Protein AF-A0A6I5VPD4-F1 (afdb_monomer_lite)

Structure (mmCIF, N/CA/C/O backbone):
data_AF-A0A6I5VPD4-F1
#
_entry.id   AF-A0A6I5VPD4-F1
#
loop_
_atom_site.group_PDB
_atom_site.id
_atom_site.type_symbol
_atom_site.label_atom_id
_atom_site.label_alt_id
_atom_site.label_comp_id
_atom_site.label_asym_id
_atom_site.label_entity_id
_atom_site.label_seq_id
_atom_site.pdbx_PDB_ins_code
_atom_site.Cartn_x
_atom_site.Cartn_y
_atom_site.Cartn_z
_atom_site.occupancy
_atom_site.B_iso_or_equiv
_atom_site.auth_seq_id
_atom_site.auth_comp_id
_atom_site.auth_asym_id
_atom_site.auth_atom_id
_atom_site.pdbx_PDB_model_num
ATOM 1 N N . MET A 1 1 ? -6.665 -9.089 -28.946 1.00 43.09 1 MET A N 1
ATOM 2 C CA . MET A 1 1 ? -5.645 -10.107 -28.623 1.00 43.09 1 MET A CA 1
ATOM 3 C C . MET A 1 1 ? -5.641 -10.202 -27.107 1.00 43.09 1 MET A C 1
ATOM 5 O O . MET A 1 1 ? -5.021 -9.383 -26.450 1.00 43.09 1 MET A O 1
ATOM 9 N N . THR A 1 2 ? -6.528 -11.035 -26.568 1.00 45.09 2 THR A N 1
ATOM 10 C CA . THR A 1 2 ? -6.830 -11.090 -25.132 1.00 45.09 2 THR A CA 1
ATOM 11 C C . THR A 1 2 ? -5.802 -11.997 -24.481 1.00 45.09 2 THR A C 1
ATOM 13 O O . THR A 1 2 ? -5.814 -13.203 -24.731 1.00 45.09 2 THR A O 1
ATOM 16 N N . ASP A 1 3 ? -4.882 -11.408 -23.725 1.00 45.84 3 ASP A N 1
ATOM 17 C CA . ASP A 1 3 ? -3.934 -12.175 -22.932 1.00 45.84 3 ASP A CA 1
ATOM 18 C C . ASP A 1 3 ? -4.684 -12.882 -21.796 1.00 45.84 3 ASP A C 1
ATOM 20 O O . ASP A 1 3 ? -5.452 -12.276 -21.046 1.00 45.84 3 ASP A O 1
ATOM 24 N N . ARG A 1 4 ? -4.535 -14.207 -21.761 1.00 46.97 4 ARG A N 1
ATOM 25 C CA . ARG A 1 4 ? -5.113 -15.087 -20.749 1.00 46.97 4 ARG A CA 1
ATOM 26 C C . ARG A 1 4 ? -4.192 -15.051 -19.533 1.00 46.97 4 ARG A C 1
ATOM 28 O O . ARG A 1 4 ? -3.279 -15.867 -19.444 1.00 46.97 4 ARG A O 1
ATOM 35 N N . HIS A 1 5 ? -4.455 -14.144 -18.602 1.00 43.62 5 HIS A N 1
ATOM 36 C CA . HIS A 1 5 ? -3.743 -14.109 -17.331 1.00 43.62 5 HIS A CA 1
ATOM 37 C C . HIS A 1 5 ? -4.097 -15.353 -16.490 1.00 43.62 5 HIS A C 1
ATOM 39 O O . HIS A 1 5 ? -5.249 -15.557 -16.095 1.00 43.62 5 HIS A O 1
ATOM 45 N N . ALA A 1 6 ? -3.111 -16.229 -16.286 1.00 44.78 6 ALA A N 1
ATOM 46 C CA . ALA A 1 6 ? -3.192 -17.374 -15.385 1.00 44.78 6 ALA A CA 1
ATOM 47 C C . ALA A 1 6 ? -3.094 -16.896 -13.916 1.00 44.78 6 ALA A C 1
ATOM 49 O O . ALA A 1 6 ? -2.342 -15.966 -13.644 1.00 44.78 6 ALA A O 1
ATOM 50 N N . PRO A 1 7 ? -3.821 -17.500 -12.957 1.00 54.19 7 PRO A N 1
ATOM 51 C CA . PRO A 1 7 ? -4.008 -16.920 -11.630 1.00 54.19 7 PRO A CA 1
ATOM 52 C C . PRO A 1 7 ? -2.985 -17.465 -10.621 1.00 54.19 7 PRO A C 1
ATOM 54 O O . PRO A 1 7 ? -3.059 -18.644 -10.289 1.00 54.19 7 PRO A O 1
ATOM 57 N N . ALA A 1 8 ? -2.069 -16.628 -10.116 1.00 47.06 8 ALA A N 1
ATOM 58 C CA . ALA A 1 8 ? -1.442 -16.774 -8.781 1.00 47.06 8 ALA A CA 1
ATOM 59 C C . ALA A 1 8 ? -0.427 -15.664 -8.448 1.00 47.06 8 ALA A C 1
ATOM 61 O O . ALA A 1 8 ? -0.193 -15.403 -7.269 1.00 47.06 8 ALA A O 1
ATOM 62 N N . ASP A 1 9 ? 0.135 -14.983 -9.445 1.00 50.03 9 ASP A N 1
ATOM 63 C CA . ASP A 1 9 ? 1.124 -13.926 -9.241 1.00 50.03 9 ASP A CA 1
ATOM 64 C C . ASP A 1 9 ? 0.536 -12.596 -9.727 1.00 50.03 9 ASP A C 1
ATOM 66 O O . ASP A 1 9 ? 0.149 -12.514 -10.892 1.00 50.03 9 ASP A O 1
ATOM 70 N N . PRO A 1 10 ? 0.417 -11.553 -8.881 1.00 56.91 10 PRO A N 1
ATOM 71 C CA . PRO A 1 10 ? -0.072 -10.262 -9.356 1.00 56.91 10 PRO A CA 1
ATOM 72 C C . PRO A 1 10 ? 0.828 -9.773 -10.495 1.00 56.91 10 PRO A C 1
ATOM 74 O O . PRO A 1 10 ? 2.048 -9.680 -10.323 1.00 56.91 10 PRO A O 1
ATOM 77 N N . ASP A 1 11 ? 0.236 -9.447 -11.649 1.00 66.19 11 ASP A N 1
ATOM 78 C CA . ASP A 1 11 ? 0.970 -8.853 -12.763 1.00 66.19 11 ASP A CA 1
ATOM 79 C C . ASP A 1 11 ? 1.805 -7.676 -12.260 1.00 66.19 11 ASP A C 1
ATOM 81 O O . ASP A 1 11 ? 1.308 -6.759 -11.602 1.00 66.19 11 ASP A O 1
ATOM 85 N N . ARG A 1 12 ? 3.090 -7.660 -12.615 1.00 67.75 12 ARG A N 1
ATOM 86 C CA . ARG A 1 12 ? 4.017 -6.574 -12.267 1.00 67.75 12 ARG A CA 1
ATOM 87 C C . ARG A 1 12 ? 3.454 -5.186 -12.598 1.00 67.75 12 ARG A C 1
ATOM 89 O O . ARG A 1 12 ? 3.678 -4.244 -11.842 1.00 67.75 12 ARG A O 1
ATOM 96 N N . HIS A 1 13 ? 2.736 -5.081 -13.714 1.00 68.44 13 HIS A N 1
ATOM 97 C CA . HIS A 1 13 ? 2.088 -3.852 -14.169 1.00 68.44 13 HIS A CA 1
ATOM 98 C C . HIS A 1 13 ? 0.890 -3.453 -13.307 1.00 68.44 13 HIS A C 1
ATOM 100 O O . HIS A 1 13 ? 0.646 -2.266 -13.115 1.00 68.44 13 HIS A O 1
ATOM 106 N N . GLU A 1 14 ? 0.161 -4.426 -12.763 1.00 79.00 14 GLU A N 1
ATOM 107 C CA . GLU A 1 14 ? -0.958 -4.155 -11.871 1.00 79.00 14 GLU A CA 1
ATOM 108 C C . GLU A 1 14 ? -0.458 -3.590 -10.543 1.00 79.00 14 GLU A C 1
ATOM 110 O O . GLU A 1 14 ? -0.949 -2.560 -10.090 1.00 79.00 14 GLU A O 1
ATOM 115 N N . LEU A 1 15 ? 0.559 -4.215 -9.940 1.00 77.62 15 LEU A N 1
ATOM 116 C CA . LEU A 1 15 ? 1.104 -3.738 -8.670 1.00 77.62 15 LEU A CA 1
ATOM 117 C C . LEU A 1 15 ? 1.678 -2.318 -8.797 1.00 77.62 15 LEU A C 1
ATOM 119 O O . LEU A 1 15 ? 1.451 -1.484 -7.924 1.00 77.62 15 LEU A O 1
ATOM 123 N N . ASP A 1 16 ? 2.383 -2.036 -9.892 1.00 76.75 16 ASP A N 1
ATOM 124 C CA . ASP A 1 16 ? 2.898 -0.700 -10.202 1.00 76.75 16 ASP A CA 1
ATOM 125 C C . ASP A 1 16 ? 1.775 0.342 -10.356 1.00 76.75 16 ASP A C 1
ATOM 127 O O . ASP A 1 16 ? 1.845 1.422 -9.762 1.00 76.75 16 ASP A O 1
ATOM 131 N N . ALA A 1 17 ? 0.698 -0.007 -11.067 1.00 81.75 17 ALA A N 1
ATOM 132 C CA . ALA A 1 17 ? -0.466 0.861 -11.224 1.00 81.75 17 ALA A CA 1
ATOM 133 C C . ALA A 1 17 ? -1.145 1.155 -9.876 1.00 81.75 17 ALA A C 1
ATOM 135 O O . ALA A 1 17 ? -1.404 2.316 -9.564 1.00 81.75 17 ALA A O 1
ATOM 136 N N . LEU A 1 18 ? -1.358 0.129 -9.042 1.00 85.00 18 LEU A N 1
ATOM 137 C CA . LEU A 1 18 ? -1.952 0.277 -7.709 1.00 85.00 18 LEU A CA 1
ATOM 138 C C . LEU A 1 18 ? -1.119 1.190 -6.805 1.00 85.00 18 LEU A C 1
ATOM 140 O O . LEU A 1 18 ? -1.663 2.046 -6.110 1.00 85.00 18 LEU A O 1
ATOM 144 N N . LEU A 1 19 ? 0.206 1.028 -6.822 1.00 81.62 19 LEU A N 1
ATOM 145 C CA . LEU A 1 19 ? 1.111 1.871 -6.042 1.00 81.62 19 LEU A CA 1
ATOM 146 C C . LEU A 1 19 ? 1.123 3.308 -6.557 1.00 81.62 19 LEU A C 1
ATOM 148 O O . LEU A 1 19 ? 1.171 4.232 -5.751 1.00 81.62 19 LEU A O 1
ATOM 152 N N . THR A 1 20 ? 1.058 3.500 -7.874 1.00 82.81 20 THR A N 1
ATOM 153 C CA . THR A 1 20 ? 1.023 4.825 -8.504 1.00 82.81 20 THR A CA 1
ATOM 154 C C . THR A 1 20 ? -0.277 5.571 -8.210 1.00 82.81 20 THR A C 1
ATOM 156 O O . THR A 1 20 ? -0.241 6.792 -8.066 1.00 82.81 20 THR A O 1
ATOM 159 N N . SER A 1 21 ? -1.401 4.866 -8.043 1.00 85.38 21 SER A N 1
ATOM 160 C CA . SER A 1 21 ? -2.665 5.467 -7.595 1.00 85.38 21 SER A CA 1
ATOM 161 C C . SER A 1 21 ? -2.599 6.012 -6.167 1.00 85.38 21 SER A C 1
ATOM 163 O O . SER A 1 21 ? -3.340 6.934 -5.837 1.00 85.38 21 SER A O 1
ATOM 165 N N . ILE A 1 22 ? -1.724 5.465 -5.318 1.00 84.00 22 ILE A N 1
ATOM 166 C CA . ILE A 1 22 ? -1.548 5.935 -3.943 1.00 84.00 22 ILE A CA 1
ATOM 167 C C . ILE A 1 22 ? -0.534 7.091 -3.946 1.00 84.00 22 ILE A C 1
ATOM 169 O O . ILE A 1 22 ? 0.603 6.901 -4.396 1.00 84.00 22 ILE A O 1
ATOM 173 N N . PRO A 1 23 ? -0.890 8.278 -3.425 1.00 83.06 23 PRO A N 1
ATOM 174 C CA . PRO A 1 23 ? 0.035 9.404 -3.347 1.00 83.06 23 PRO A CA 1
ATOM 175 C C . PRO A 1 23 ? 1.263 9.065 -2.493 1.00 83.06 23 PRO A C 1
ATOM 177 O O . PRO A 1 23 ? 1.194 8.297 -1.532 1.00 83.06 23 PRO A O 1
ATOM 180 N N . GLU A 1 24 ? 2.410 9.642 -2.849 1.00 84.00 24 GLU A N 1
ATOM 181 C CA . GLU A 1 24 ? 3.613 9.537 -2.025 1.00 84.00 24 GLU A CA 1
ATOM 182 C C . GLU A 1 24 ? 3.440 10.303 -0.705 1.00 84.00 24 GLU A C 1
ATOM 184 O O . GLU A 1 24 ? 2.848 11.383 -0.661 1.00 84.00 24 GLU A O 1
ATOM 189 N N . GLY A 1 25 ? 3.989 9.748 0.374 1.00 85.69 25 GLY A N 1
ATOM 190 C CA . GLY A 1 25 ? 3.878 10.287 1.720 1.00 85.69 25 GLY A CA 1
ATOM 191 C C . GLY A 1 25 ? 2.752 9.641 2.521 1.00 85.69 25 GLY A C 1
ATOM 192 O O . GLY A 1 25 ? 2.311 8.527 2.242 1.00 85.69 25 GLY A O 1
ATOM 193 N N . TRP A 1 26 ? 2.336 10.326 3.585 1.00 85.12 26 TRP A N 1
ATOM 194 C CA . TRP A 1 26 ? 1.233 9.887 4.437 1.00 85.12 26 TRP A CA 1
ATOM 195 C C . TRP A 1 26 ? -0.096 10.349 3.844 1.00 85.12 26 TRP A C 1
ATOM 197 O O . TRP A 1 26 ? -0.235 11.494 3.420 1.00 85.12 26 TRP A O 1
ATOM 207 N N . SER A 1 27 ? -1.080 9.464 3.823 1.00 83.81 27 SER A N 1
ATOM 208 C CA . SER A 1 27 ? -2.433 9.732 3.361 1.00 83.81 27 SER A CA 1
ATOM 209 C C . SER A 1 27 ? -3.427 8.881 4.130 1.00 83.81 27 SER A C 1
ATOM 211 O O . SER A 1 27 ? -3.135 7.765 4.551 1.00 83.81 27 SER A O 1
ATOM 213 N N . ARG A 1 28 ? -4.631 9.409 4.312 1.00 84.81 28 ARG A N 1
ATOM 214 C CA . ARG A 1 28 ? -5.722 8.706 4.981 1.00 84.81 28 ARG A CA 1
ATOM 215 C C . ARG A 1 28 ? -6.751 8.267 3.952 1.00 84.81 28 ARG A C 1
ATOM 217 O O . ARG A 1 28 ? -7.063 9.026 3.042 1.00 84.81 28 ARG A O 1
ATOM 224 N N . THR A 1 29 ? -7.279 7.065 4.121 1.00 85.06 29 THR A N 1
ATOM 225 C CA . THR A 1 29 ? -8.392 6.544 3.328 1.00 85.06 29 THR A CA 1
ATOM 226 C C . THR A 1 29 ? -9.370 5.786 4.222 1.00 85.06 29 THR A C 1
ATOM 228 O O . THR A 1 29 ? -9.031 5.411 5.346 1.00 85.06 29 THR A O 1
ATOM 231 N N . GLU A 1 30 ? -10.589 5.578 3.743 1.00 85.44 30 GLU A N 1
ATOM 232 C CA . GLU A 1 30 ? -11.562 4.693 4.367 1.00 85.44 30 GLU A CA 1
ATOM 233 C C . GLU A 1 30 ? -11.750 3.464 3.477 1.00 85.44 30 GLU A C 1
ATOM 235 O O . GLU A 1 30 ? -12.112 3.578 2.308 1.00 85.44 30 GLU A O 1
ATOM 240 N N . ILE A 1 31 ? -11.468 2.285 4.028 1.00 84.44 31 ILE A N 1
ATOM 241 C CA . ILE A 1 31 ? -11.606 1.000 3.340 1.00 84.44 31 ILE A CA 1
ATOM 242 C C . ILE A 1 31 ? -12.546 0.153 4.184 1.00 84.44 31 ILE A C 1
ATOM 244 O O . ILE A 1 31 ? -12.274 -0.069 5.366 1.00 84.44 31 ILE A O 1
ATOM 248 N N . ASP A 1 32 ? -13.636 -0.322 3.580 1.00 81.31 32 ASP A N 1
ATOM 249 C CA . ASP A 1 32 ? -14.647 -1.149 4.258 1.00 81.31 32 ASP A CA 1
ATOM 250 C C . ASP A 1 32 ? -15.285 -0.445 5.479 1.00 81.31 32 ASP A C 1
ATOM 252 O O . ASP A 1 32 ? -15.551 -1.058 6.510 1.00 81.31 32 ASP A O 1
ATOM 256 N N . GLY A 1 33 ? -15.460 0.883 5.411 1.00 83.56 33 GLY A N 1
ATOM 257 C CA . GLY A 1 33 ? -15.972 1.689 6.530 1.00 83.56 33 GLY A CA 1
ATOM 258 C C . GLY A 1 33 ? -14.984 1.851 7.692 1.00 83.56 33 GLY A C 1
ATOM 259 O O . GLY A 1 33 ? -15.369 2.263 8.786 1.00 83.56 33 GLY A O 1
ATOM 260 N N . ARG A 1 34 ? -13.707 1.499 7.491 1.00 85.56 34 ARG A N 1
ATOM 261 C CA . ARG A 1 34 ? -12.645 1.622 8.497 1.00 85.56 34 ARG A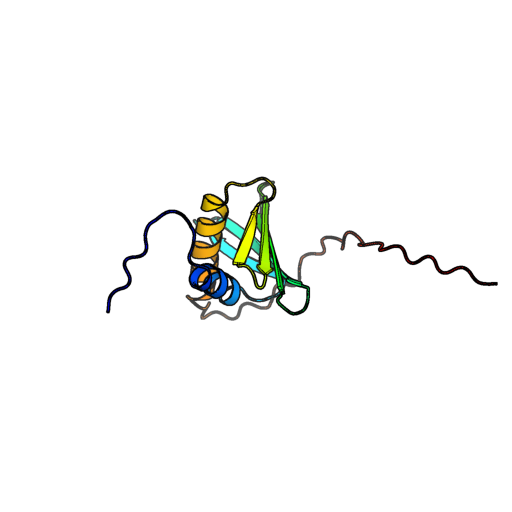 CA 1
ATOM 262 C C . ARG A 1 34 ? -11.607 2.630 8.033 1.00 85.56 34 ARG A C 1
ATOM 264 O O . ARG A 1 34 ? -11.131 2.558 6.903 1.00 85.56 34 ARG A O 1
ATOM 271 N N . GLY A 1 35 ? -11.222 3.549 8.913 1.00 88.19 35 GLY A N 1
ATOM 272 C CA . GLY A 1 35 ? -10.171 4.522 8.628 1.00 88.19 35 GLY A CA 1
ATOM 273 C C . GLY A 1 35 ? -8.790 3.869 8.637 1.00 88.19 35 GLY A C 1
ATOM 274 O O . GLY A 1 35 ? -8.400 3.255 9.627 1.00 88.19 35 GLY A O 1
ATOM 275 N N . TRP A 1 36 ? -8.030 4.047 7.565 1.00 89.44 36 TRP A N 1
ATOM 276 C CA . TRP A 1 36 ? -6.649 3.594 7.439 1.00 89.44 36 TRP A CA 1
ATOM 277 C C . TRP A 1 36 ? -5.731 4.777 7.149 1.00 89.44 36 TRP A C 1
ATOM 279 O O . TRP A 1 36 ? -6.025 5.626 6.308 1.00 89.44 36 TRP A O 1
ATOM 289 N N . ALA A 1 37 ? -4.599 4.821 7.841 1.00 88.75 37 ALA A N 1
ATOM 290 C CA . ALA A 1 37 ? -3.487 5.704 7.538 1.00 88.75 37 ALA A CA 1
ATOM 291 C C . ALA A 1 37 ? -2.458 4.924 6.721 1.00 88.75 37 ALA A C 1
ATOM 293 O O . ALA A 1 37 ? -1.823 4.004 7.224 1.00 88.75 37 ALA A O 1
ATOM 294 N N . ILE A 1 38 ? -2.300 5.292 5.455 1.00 89.31 38 ILE A N 1
ATOM 295 C CA . ILE A 1 38 ? -1.364 4.686 4.515 1.00 89.31 38 ILE A CA 1
ATOM 296 C C . ILE A 1 38 ? -0.181 5.632 4.344 1.00 89.31 38 ILE A C 1
ATOM 298 O O . ILE A 1 38 ? -0.338 6.824 4.117 1.00 89.31 38 ILE A O 1
ATOM 302 N N . THR A 1 39 ? 1.028 5.106 4.453 1.00 88.75 39 THR A N 1
ATOM 303 C CA . THR A 1 39 ? 2.267 5.812 4.153 1.00 88.75 39 THR A CA 1
ATOM 304 C C . THR A 1 39 ? 2.964 5.076 3.026 1.00 88.75 39 THR A C 1
ATOM 306 O O . THR A 1 39 ? 3.364 3.924 3.201 1.00 88.75 39 THR A O 1
ATOM 309 N N . ARG A 1 40 ? 3.114 5.738 1.880 1.00 89.94 40 ARG A N 1
ATOM 310 C CA . ARG A 1 40 ? 3.923 5.254 0.763 1.00 89.94 40 ARG A CA 1
ATOM 311 C C . ARG A 1 40 ? 5.246 6.004 0.759 1.00 89.94 40 ARG A C 1
ATOM 313 O O . ARG A 1 40 ? 5.262 7.229 0.671 1.00 89.94 40 ARG A O 1
ATOM 320 N N . THR A 1 41 ? 6.346 5.265 0.774 1.00 87.81 41 THR A N 1
ATOM 321 C CA . THR A 1 41 ? 7.685 5.835 0.653 1.00 87.81 41 THR A CA 1
ATOM 322 C C . THR A 1 41 ? 8.426 5.162 -0.485 1.00 87.81 41 THR A C 1
ATOM 324 O O . THR A 1 41 ? 8.616 3.944 -0.497 1.00 87.81 41 THR A O 1
ATOM 327 N N . THR A 1 42 ? 8.862 5.967 -1.443 1.00 85.88 42 THR A N 1
ATOM 328 C CA . THR A 1 42 ? 9.699 5.509 -2.542 1.00 85.88 42 THR A CA 1
ATOM 329 C C . THR A 1 42 ? 11.168 5.672 -2.157 1.00 85.88 42 THR A C 1
ATOM 331 O O . THR A 1 42 ? 11.615 6.740 -1.749 1.00 85.88 42 THR A O 1
ATOM 334 N N . HIS A 1 43 ? 11.945 4.607 -2.294 1.00 83.31 43 HIS A N 1
ATOM 335 C CA . HIS A 1 43 ? 13.369 4.551 -1.991 1.00 83.31 43 HIS A CA 1
ATOM 336 C C . HIS A 1 43 ? 14.169 4.124 -3.225 1.00 83.31 43 HIS A C 1
ATOM 338 O O . HIS A 1 43 ? 13.623 3.681 -4.240 1.00 83.31 43 HIS A O 1
ATOM 344 N N . ALA A 1 44 ? 15.495 4.256 -3.129 1.00 81.25 44 ALA A N 1
ATOM 345 C CA . ALA A 1 44 ? 16.437 3.805 -4.151 1.00 81.25 44 ALA A CA 1
ATOM 346 C C . ALA A 1 44 ? 16.086 4.307 -5.570 1.00 81.25 44 ALA A C 1
ATOM 348 O O . ALA A 1 44 ? 16.176 3.550 -6.532 1.00 81.25 44 ALA A O 1
ATOM 349 N N . GLN A 1 45 ? 15.676 5.578 -5.695 1.00 76.06 45 GLN A N 1
ATOM 350 C CA . GLN A 1 45 ? 15.263 6.207 -6.962 1.00 76.06 45 GLN A CA 1
ATOM 351 C C . GLN A 1 45 ? 14.103 5.476 -7.665 1.00 76.06 45 GLN A C 1
ATOM 353 O O . GLN A 1 45 ? 14.133 5.276 -8.876 1.00 76.06 45 GLN A O 1
ATOM 358 N N . GLY A 1 46 ? 13.102 5.013 -6.910 1.00 74.62 46 GLY A N 1
ATOM 359 C CA . GLY A 1 46 ? 11.976 4.271 -7.485 1.00 74.62 46 GLY A CA 1
ATOM 360 C C . GLY A 1 46 ? 12.201 2.770 -7.593 1.00 74.62 46 GLY A C 1
ATOM 361 O O . GLY A 1 46 ? 11.325 2.072 -8.080 1.00 74.62 46 GLY A O 1
ATOM 362 N N . LYS A 1 47 ? 13.343 2.244 -7.135 1.00 80.19 47 LYS A N 1
ATOM 363 C CA . LYS A 1 47 ? 13.623 0.798 -7.179 1.00 80.19 47 LYS A CA 1
ATOM 364 C C . LYS A 1 47 ? 13.012 0.031 -6.014 1.00 80.19 47 LYS A C 1
ATOM 366 O O . LYS A 1 47 ? 12.883 -1.186 -6.087 1.00 80.19 47 LYS A O 1
ATOM 371 N N . VAL A 1 48 ? 12.672 0.713 -4.925 1.00 84.25 48 VAL A N 1
ATOM 372 C CA . VAL A 1 48 ? 12.073 0.085 -3.745 1.00 84.25 48 VAL A CA 1
ATOM 373 C C . VAL A 1 48 ? 10.924 0.948 -3.277 1.00 84.25 48 VAL A C 1
ATOM 375 O O . VAL A 1 48 ? 11.082 2.154 -3.131 1.00 84.25 48 VAL A O 1
ATOM 378 N N . ILE A 1 49 ? 9.772 0.343 -3.039 1.00 86.88 49 ILE A N 1
ATOM 379 C CA . ILE A 1 49 ? 8.588 1.030 -2.543 1.00 86.88 49 ILE A CA 1
ATOM 380 C C . ILE A 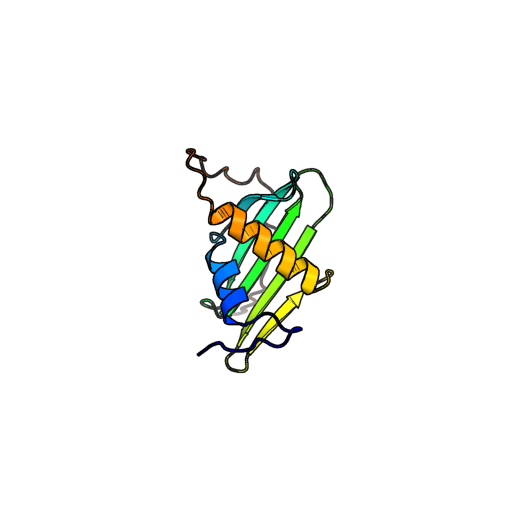1 49 ? 8.193 0.360 -1.236 1.00 86.88 49 ILE A C 1
ATOM 382 O O . ILE A 1 49 ? 7.899 -0.833 -1.198 1.00 86.88 49 ILE A O 1
ATOM 386 N N . THR A 1 50 ? 8.204 1.139 -0.166 1.00 88.25 50 THR A N 1
ATOM 387 C CA . THR A 1 50 ? 7.752 0.722 1.157 1.00 88.25 50 THR A CA 1
ATOM 388 C C . THR A 1 50 ? 6.349 1.262 1.359 1.00 88.25 50 THR A C 1
ATOM 390 O O . THR A 1 50 ? 6.125 2.467 1.230 1.00 88.25 50 THR A O 1
ATOM 393 N N . LEU A 1 51 ? 5.404 0.385 1.681 1.00 87.06 51 LEU A N 1
ATOM 394 C CA . LEU A 1 51 ? 4.041 0.768 2.013 1.00 87.06 51 LEU A CA 1
ATOM 395 C C . LEU A 1 51 ? 3.701 0.300 3.421 1.00 87.06 51 LEU A C 1
ATOM 397 O O . LEU A 1 51 ? 3.834 -0.880 3.741 1.00 87.06 51 LEU A O 1
ATOM 401 N N . SER A 1 52 ? 3.233 1.233 4.239 1.00 88.31 52 SER A N 1
ATOM 402 C CA . SER A 1 52 ? 2.821 0.988 5.617 1.00 88.31 52 SER A CA 1
ATOM 403 C C . SER A 1 52 ? 1.408 1.509 5.809 1.00 88.31 52 SER A C 1
ATOM 405 O O . SER A 1 52 ? 1.174 2.704 5.682 1.00 88.31 52 SER A O 1
ATOM 407 N N . ALA A 1 53 ? 0.472 0.628 6.114 1.00 88.25 53 ALA A N 1
ATOM 408 C CA . ALA A 1 53 ? -0.900 0.946 6.450 1.00 88.25 53 ALA A CA 1
ATOM 409 C C . ALA A 1 53 ? -1.160 0.618 7.922 1.00 88.25 53 ALA A C 1
ATOM 411 O O . ALA A 1 53 ? -0.887 -0.487 8.373 1.00 88.25 53 ALA A O 1
ATOM 412 N N . GLU A 1 54 ? -1.710 1.556 8.674 1.00 89.50 54 GLU A N 1
ATOM 413 C CA . GLU A 1 54 ? -2.136 1.353 10.058 1.00 89.50 54 GLU A CA 1
ATOM 414 C C . GLU A 1 54 ? -3.615 1.713 10.182 1.00 89.50 54 GLU A C 1
ATOM 416 O O . GLU A 1 54 ? -4.070 2.713 9.616 1.00 89.50 54 GLU A O 1
ATOM 421 N N . ARG A 1 55 ? -4.400 0.885 10.874 1.00 89.00 55 ARG A N 1
ATOM 422 C CA . ARG A 1 55 ? -5.810 1.195 11.092 1.00 89.00 55 ARG A CA 1
ATOM 423 C C . ARG A 1 55 ? -5.938 2.260 12.178 1.00 89.00 55 ARG A C 1
ATOM 425 O O . ARG A 1 55 ? -5.425 2.122 13.284 1.00 89.00 55 ARG A O 1
ATOM 432 N N . LEU A 1 56 ? -6.694 3.307 11.877 1.00 85.44 56 LEU A N 1
ATOM 433 C CA . LEU A 1 56 ? -7.005 4.369 12.821 1.00 85.44 56 LEU A CA 1
ATOM 434 C C . LEU A 1 56 ? -8.024 3.863 13.846 1.00 85.44 56 LEU A C 1
ATOM 436 O O . LEU A 1 56 ? -9.192 3.668 13.517 1.00 85.44 56 LEU A O 1
ATOM 440 N N . GLY A 1 57 ? -7.568 3.667 15.084 1.00 80.31 57 GLY A N 1
ATOM 441 C CA . GLY A 1 57 ? -8.397 3.210 16.205 1.00 80.31 57 GLY A CA 1
ATOM 442 C C . GLY A 1 57 ? -8.158 1.763 16.646 1.00 80.31 57 GLY A C 1
ATOM 443 O O . GLY A 1 57 ? -8.758 1.344 17.627 1.00 80.31 57 GLY A O 1
ATOM 444 N N . ASP A 1 58 ? -7.261 1.027 15.983 1.00 79.88 58 ASP A N 1
ATOM 445 C CA . ASP A 1 58 ? -6.887 -0.349 16.333 1.00 79.88 58 ASP A CA 1
ATOM 446 C C . ASP A 1 58 ? -5.357 -0.520 16.328 1.00 79.88 58 ASP A C 1
ATOM 448 O O . ASP A 1 58 ? -4.622 0.320 15.816 1.00 79.88 58 ASP A O 1
ATOM 452 N N . ALA A 1 59 ? -4.869 -1.651 16.848 1.00 81.19 59 ALA A N 1
ATOM 453 C CA . ALA A 1 59 ? -3.461 -2.054 16.740 1.00 81.19 59 ALA A CA 1
ATOM 454 C C . ALA A 1 59 ? -3.134 -2.791 15.421 1.00 81.19 59 ALA A C 1
ATOM 456 O O . ALA A 1 59 ? -2.050 -3.355 15.276 1.00 81.19 59 ALA A O 1
ATOM 457 N N . GLU A 1 60 ? -4.073 -2.836 14.468 1.00 84.88 60 GLU A N 1
ATOM 458 C CA . GLU A 1 60 ? -3.882 -3.538 13.199 1.00 84.88 60 GLU A CA 1
ATOM 459 C C . GLU A 1 60 ? -3.002 -2.711 12.253 1.00 84.88 60 GLU A C 1
ATOM 461 O O . GLU A 1 60 ? -3.345 -1.597 11.852 1.00 84.88 60 GLU A O 1
ATOM 466 N N . GLN A 1 61 ? -1.860 -3.287 11.885 1.00 85.31 61 GLN A N 1
ATOM 467 C CA . GLN A 1 61 ? -0.869 -2.702 10.993 1.00 85.31 61 GLN A CA 1
ATOM 468 C C . GLN A 1 61 ? -0.546 -3.690 9.867 1.00 85.31 61 GLN A C 1
ATOM 470 O O . GLN A 1 61 ? -0.468 -4.901 10.058 1.00 85.31 61 GLN A O 1
ATOM 475 N N . LEU A 1 62 ? -0.323 -3.145 8.681 1.00 86.19 62 LEU A N 1
ATOM 476 C CA . LEU A 1 62 ? 0.045 -3.828 7.454 1.00 86.19 62 LEU A CA 1
ATOM 477 C C . LEU A 1 62 ? 1.273 -3.126 6.882 1.00 86.19 62 LEU A C 1
ATOM 479 O O . LEU A 1 62 ? 1.255 -1.923 6.659 1.00 86.19 62 LEU A O 1
ATOM 483 N N . SER A 1 63 ? 2.345 -3.861 6.620 1.00 84.06 63 SER A N 1
ATOM 484 C CA . SER A 1 63 ? 3.511 -3.320 5.923 1.00 84.06 63 SER A CA 1
ATOM 485 C C . SER A 1 63 ? 3.976 -4.269 4.830 1.00 84.06 63 SER A C 1
ATOM 487 O O . SER A 1 63 ? 3.966 -5.496 4.980 1.00 84.06 63 SER A O 1
ATOM 489 N N . ALA A 1 64 ? 4.361 -3.689 3.701 1.00 84.12 64 ALA A N 1
ATOM 490 C CA . ALA A 1 64 ? 4.824 -4.421 2.541 1.00 84.12 64 ALA A CA 1
ATOM 491 C C . ALA A 1 64 ? 5.939 -3.657 1.836 1.00 84.12 64 ALA A C 1
ATOM 493 O O . ALA A 1 64 ? 5.844 -2.450 1.613 1.00 84.12 64 ALA A O 1
ATOM 494 N N . ASN A 1 65 ? 6.975 -4.395 1.443 1.00 86.50 65 ASN A N 1
ATOM 495 C CA . ASN A 1 65 ? 8.088 -3.862 0.674 1.00 86.50 65 ASN A CA 1
ATOM 496 C C . ASN A 1 65 ? 8.042 -4.441 -0.735 1.00 86.50 65 ASN A C 1
ATOM 498 O O . ASN A 1 65 ? 8.042 -5.660 -0.917 1.00 86.50 65 ASN A O 1
ATOM 502 N N . VAL A 1 66 ? 8.036 -3.567 -1.732 1.00 82.75 66 VAL A N 1
ATOM 503 C CA . VAL A 1 66 ? 8.050 -3.923 -3.148 1.00 82.75 66 VAL A CA 1
ATOM 504 C C . VAL A 1 66 ? 9.401 -3.549 -3.721 1.00 82.75 66 VAL A C 1
ATOM 506 O O . VAL A 1 66 ? 9.797 -2.387 -3.701 1.00 82.75 66 VAL A O 1
ATOM 509 N N . TRP A 1 67 ? 10.117 -4.538 -4.235 1.00 81.81 67 TRP A N 1
ATOM 510 C CA . TRP A 1 67 ? 11.423 -4.352 -4.849 1.00 81.81 67 TRP A CA 1
ATOM 511 C C . TRP A 1 67 ? 11.281 -4.490 -6.355 1.00 81.81 67 TRP A C 1
ATOM 513 O O . TRP A 1 67 ? 10.977 -5.566 -6.868 1.00 81.81 67 TRP A O 1
ATOM 523 N N . LEU A 1 68 ? 11.511 -3.396 -7.066 1.00 76.50 68 LEU A N 1
ATOM 524 C CA . LEU A 1 68 ? 11.580 -3.353 -8.516 1.00 76.50 68 LEU A CA 1
ATOM 525 C C . LEU A 1 68 ? 13.024 -3.661 -8.916 1.00 76.50 68 LEU A C 1
ATOM 527 O O . LEU A 1 68 ? 13.895 -2.790 -8.917 1.00 76.50 68 LEU A O 1
ATOM 531 N N . THR A 1 69 ? 13.293 -4.929 -9.218 1.00 75.56 69 THR A N 1
ATOM 532 C CA . THR A 1 69 ? 14.610 -5.375 -9.682 1.00 75.56 69 THR A CA 1
ATOM 533 C C . THR A 1 69 ? 14.587 -5.628 -11.186 1.00 75.56 69 THR A C 1
ATOM 535 O O . THR A 1 69 ? 13.533 -5.883 -11.769 1.00 75.56 69 THR A O 1
ATOM 538 N N . SER A 1 70 ? 15.756 -5.611 -11.829 1.00 68.50 70 SER A N 1
ATOM 539 C CA . SER A 1 70 ? 15.879 -5.953 -13.253 1.00 68.50 70 SER A CA 1
ATOM 540 C C . SER A 1 70 ? 15.476 -7.401 -13.562 1.00 68.50 70 SER A C 1
ATOM 542 O O . SER A 1 70 ? 15.148 -7.704 -14.703 1.00 68.50 70 SER A O 1
ATOM 544 N N . ALA A 1 71 ? 15.499 -8.285 -12.557 1.00 65.62 71 ALA A N 1
ATOM 545 C CA . ALA A 1 71 ? 15.124 -9.693 -12.676 1.00 65.62 71 ALA A CA 1
ATOM 546 C C . ALA A 1 71 ? 13.633 -9.955 -12.383 1.00 65.62 71 ALA A C 1
ATOM 548 O O . ALA A 1 71 ? 13.148 -11.049 -12.649 1.00 65.62 71 ALA A O 1
ATOM 549 N N . GLY A 1 72 ? 12.905 -8.974 -11.838 1.00 63.16 72 GLY A N 1
ATOM 550 C CA . GLY A 1 72 ? 11.493 -9.112 -11.487 1.00 63.16 72 GLY A CA 1
ATOM 551 C C . GLY A 1 72 ? 11.048 -8.186 -10.355 1.00 63.16 72 GLY A C 1
ATOM 552 O O . GLY A 1 72 ? 11.866 -7.584 -9.651 1.00 63.16 72 GLY A O 1
ATOM 553 N N . THR A 1 73 ? 9.731 -8.080 -10.172 1.00 67.88 73 THR A N 1
ATOM 554 C CA . THR A 1 73 ? 9.144 -7.401 -9.011 1.00 67.88 73 THR A CA 1
ATOM 555 C C . THR A 1 73 ? 9.018 -8.391 -7.868 1.00 67.88 73 THR A C 1
ATOM 557 O O . THR A 1 73 ? 8.348 -9.409 -8.002 1.00 67.88 73 THR A O 1
ATOM 560 N N . VAL A 1 74 ? 9.652 -8.091 -6.739 1.00 75.19 74 VAL A N 1
ATOM 561 C CA . VAL A 1 74 ? 9.612 -8.940 -5.548 1.00 75.19 74 VAL A CA 1
ATOM 562 C C . VAL A 1 74 ? 8.791 -8.238 -4.476 1.00 75.19 74 VAL A C 1
ATOM 564 O O . VAL A 1 74 ? 9.223 -7.237 -3.903 1.00 75.19 74 VAL A O 1
ATOM 567 N N . LEU A 1 75 ? 7.604 -8.774 -4.200 1.00 75.75 75 LEU A N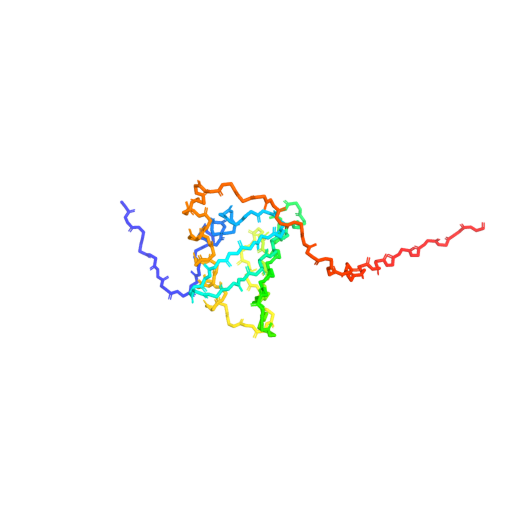 1
ATOM 568 C CA . LEU A 1 75 ? 6.784 -8.371 -3.063 1.00 75.75 75 LEU A CA 1
ATOM 569 C C . LEU A 1 75 ? 7.237 -9.157 -1.828 1.00 75.75 75 LEU A C 1
ATOM 571 O O . LEU A 1 75 ? 7.114 -10.379 -1.779 1.00 75.75 75 LEU A O 1
ATOM 575 N N . LYS A 1 76 ? 7.750 -8.452 -0.820 1.00 75.19 76 LYS A N 1
ATOM 576 C CA . LYS A 1 76 ? 8.066 -9.008 0.498 1.00 75.19 76 LYS A CA 1
ATOM 577 C C . LYS A 1 76 ? 7.105 -8.440 1.539 1.00 75.19 76 LYS A C 1
ATOM 579 O O . LYS A 1 76 ? 7.332 -7.326 2.024 1.00 75.19 76 LYS A O 1
ATOM 584 N N . PRO A 1 77 ? 6.040 -9.173 1.890 1.00 76.12 77 PRO A N 1
ATOM 585 C CA . PRO A 1 77 ? 5.247 -8.823 3.052 1.00 76.12 77 PRO A CA 1
ATOM 586 C C . PRO A 1 77 ? 5.968 -9.259 4.340 1.00 76.12 77 PRO A C 1
ATOM 588 O O . PRO A 1 77 ? 6.652 -10.282 4.348 1.00 76.12 77 PRO A O 1
ATOM 591 N N . CYS A 1 78 ? 5.854 -8.474 5.416 1.00 59.88 78 CYS A N 1
ATOM 592 C CA . CYS A 1 78 ? 6.624 -8.714 6.646 1.00 59.88 78 CYS A CA 1
ATOM 593 C C . CYS A 1 78 ? 5.957 -9.740 7.585 1.00 59.88 78 CYS A C 1
ATOM 595 O O . CYS A 1 78 ? 6.612 -10.670 8.037 1.00 59.88 78 CYS A O 1
ATOM 597 N N . GLU A 1 79 ? 4.650 -9.608 7.832 1.00 64.38 79 GLU A N 1
ATOM 598 C CA . GLU A 1 79 ? 3.882 -10.455 8.776 1.00 64.38 79 GLU A CA 1
ATOM 599 C C . GLU A 1 79 ? 2.511 -10.885 8.218 1.00 64.38 79 GLU A C 1
ATOM 601 O O . GLU A 1 79 ? 1.698 -11.498 8.907 1.00 64.38 79 GLU A O 1
ATOM 606 N N . VAL A 1 80 ? 2.229 -10.554 6.955 1.00 67.94 80 VAL A N 1
ATOM 607 C CA . VAL A 1 80 ? 0.883 -10.622 6.372 1.00 67.94 80 VAL A CA 1
ATOM 608 C C . VAL A 1 80 ? 0.924 -11.401 5.056 1.00 67.94 80 VAL A C 1
ATOM 610 O O . VAL A 1 80 ? 1.870 -11.235 4.294 1.00 67.94 80 VAL A O 1
ATOM 613 N N . PRO A 1 81 ? -0.053 -12.259 4.726 1.00 77.50 81 PRO A N 1
ATOM 614 C CA . PRO A 1 81 ? -0.043 -12.950 3.438 1.00 77.50 81 PRO A CA 1
ATOM 615 C C . PRO A 1 81 ? -0.091 -11.953 2.270 1.00 77.50 81 PRO A C 1
ATOM 617 O O . PRO A 1 81 ? -0.840 -10.972 2.310 1.00 77.50 81 PRO A O 1
ATOM 620 N N . ALA A 1 82 ? 0.683 -12.227 1.215 1.00 75.75 82 ALA A N 1
ATOM 621 C CA . ALA A 1 82 ? 0.786 -11.376 0.025 1.00 75.75 82 ALA A CA 1
ATOM 622 C C . ALA A 1 82 ? -0.587 -11.064 -0.596 1.00 75.75 82 ALA A C 1
ATOM 624 O O . ALA A 1 82 ? -0.857 -9.924 -0.965 1.00 75.75 82 ALA A O 1
ATOM 625 N N . GLU A 1 83 ? -1.497 -12.040 -0.618 1.00 79.44 83 GLU A N 1
ATOM 626 C CA . GLU A 1 83 ? -2.871 -11.867 -1.102 1.00 79.44 83 GLU A CA 1
ATOM 627 C C . GLU A 1 83 ? -3.644 -10.787 -0.335 1.00 79.44 83 GLU A C 1
ATOM 629 O O . GLU A 1 83 ? -4.364 -9.988 -0.936 1.00 79.44 83 GLU A O 1
ATOM 634 N N . ARG A 1 84 ? -3.478 -10.721 0.994 1.00 82.50 84 ARG A N 1
ATOM 635 C CA . ARG A 1 84 ? -4.127 -9.695 1.823 1.00 82.50 84 ARG A CA 1
ATOM 636 C C . ARG A 1 84 ? -3.555 -8.313 1.516 1.00 82.50 84 ARG A C 1
ATOM 638 O O . ARG A 1 84 ? -4.319 -7.355 1.451 1.00 82.50 84 ARG A O 1
ATOM 645 N N . VAL A 1 85 ? -2.247 -8.217 1.272 1.00 83.25 85 VAL A N 1
ATOM 646 C CA . VAL A 1 85 ? -1.599 -6.965 0.848 1.00 83.25 85 VAL A CA 1
ATOM 647 C C . VAL A 1 85 ? -2.142 -6.504 -0.504 1.00 83.25 85 VAL A C 1
ATOM 649 O O . VAL A 1 85 ? -2.533 -5.350 -0.635 1.00 83.25 85 VAL A O 1
ATOM 652 N N . ILE A 1 86 ? -2.234 -7.391 -1.497 1.00 83.56 86 ILE A N 1
ATOM 653 C CA . ILE A 1 86 ? -2.735 -7.046 -2.839 1.00 83.56 86 ILE A CA 1
ATOM 654 C C . ILE A 1 86 ? -4.201 -6.600 -2.777 1.00 83.56 86 ILE A C 1
ATOM 656 O O . ILE A 1 86 ? -4.559 -5.575 -3.354 1.00 83.56 86 ILE A O 1
ATOM 660 N N . ARG A 1 87 ? -5.049 -7.328 -2.037 1.00 85.12 87 ARG A N 1
ATOM 661 C CA . ARG A 1 87 ? -6.449 -6.938 -1.783 1.00 85.12 87 ARG A CA 1
ATOM 662 C C . ARG A 1 87 ? -6.540 -5.540 -1.176 1.00 85.12 87 ARG A C 1
ATOM 664 O O . ARG A 1 87 ? -7.357 -4.739 -1.619 1.00 85.12 87 ARG A O 1
ATOM 671 N N . PHE A 1 88 ? -5.692 -5.258 -0.189 1.00 86.50 88 PHE A N 1
ATOM 672 C CA . PHE A 1 88 ? -5.636 -3.955 0.460 1.00 86.50 88 PHE A CA 1
ATOM 673 C C . PHE A 1 88 ? -5.208 -2.852 -0.515 1.00 86.50 88 PHE A C 1
ATOM 675 O O . PHE A 1 88 ? -5.863 -1.819 -0.585 1.00 86.50 88 PHE A O 1
ATOM 682 N N . LEU A 1 89 ? -4.158 -3.082 -1.310 1.00 85.56 89 LEU A N 1
ATOM 683 C CA . LEU A 1 89 ? -3.679 -2.126 -2.312 1.00 85.56 89 LEU A CA 1
ATOM 684 C C . LEU A 1 89 ? -4.743 -1.811 -3.367 1.00 85.56 89 LEU A C 1
ATOM 686 O O . LEU A 1 89 ? -4.894 -0.649 -3.727 1.00 85.56 89 LEU A O 1
ATOM 690 N N . ARG A 1 90 ? -5.510 -2.812 -3.821 1.00 87.62 90 ARG A N 1
ATOM 691 C CA . ARG A 1 90 ? -6.642 -2.603 -4.739 1.00 87.62 90 ARG A CA 1
ATOM 692 C C . ARG A 1 90 ? -7.698 -1.683 -4.141 1.00 87.62 90 ARG A C 1
ATOM 694 O O . ARG A 1 90 ? -8.088 -0.723 -4.792 1.00 87.62 90 ARG A O 1
ATOM 701 N N . ALA A 1 91 ? -8.123 -1.954 -2.909 1.00 87.06 91 ALA A N 1
ATOM 702 C CA . ALA A 1 91 ? -9.118 -1.126 -2.235 1.00 87.06 91 ALA A CA 1
ATOM 703 C C . ALA A 1 91 ? -8.598 0.295 -1.969 1.00 87.06 91 ALA A C 1
ATOM 705 O O . ALA A 1 91 ? -9.313 1.263 -2.189 1.00 87.06 91 ALA A O 1
ATOM 706 N N . ALA A 1 92 ? -7.335 0.430 -1.554 1.00 85.25 92 ALA A N 1
ATOM 707 C CA . ALA A 1 92 ? -6.709 1.729 -1.346 1.00 85.25 92 ALA A CA 1
ATOM 708 C C . ALA A 1 92 ? -6.631 2.540 -2.647 1.00 85.25 92 ALA A C 1
ATOM 710 O O . ALA A 1 92 ? -7.027 3.701 -2.664 1.00 85.25 92 ALA A O 1
ATOM 711 N N . ALA A 1 93 ? -6.142 1.936 -3.733 1.00 85.62 93 ALA A N 1
ATOM 712 C CA . ALA A 1 93 ? -6.050 2.581 -5.039 1.00 85.62 93 ALA A CA 1
ATOM 713 C C . ALA A 1 93 ? -7.425 3.018 -5.563 1.00 85.62 93 ALA A C 1
ATOM 715 O O . ALA A 1 93 ? -7.545 4.122 -6.090 1.00 85.62 93 ALA A O 1
ATOM 716 N N . ASP A 1 94 ? -8.459 2.192 -5.370 1.00 85.06 94 ASP A N 1
ATOM 717 C CA . ASP A 1 94 ? -9.842 2.529 -5.712 1.00 85.06 94 ASP A CA 1
ATOM 718 C C . ASP A 1 94 ? -10.296 3.812 -4.998 1.00 85.06 94 ASP A C 1
ATOM 720 O O . ASP A 1 94 ? -10.702 4.765 -5.668 1.00 85.06 94 ASP A O 1
ATOM 724 N N . SER A 1 95 ? -10.078 3.903 -3.679 1.00 83.00 95 SER A N 1
ATOM 725 C CA . SER A 1 95 ? -10.397 5.095 -2.882 1.00 83.00 95 SER A CA 1
ATOM 726 C C . SER A 1 95 ? -9.684 6.373 -3.344 1.00 83.00 95 SER A C 1
ATOM 728 O O . SER A 1 95 ? -10.201 7.462 -3.112 1.00 83.00 95 SER A O 1
ATOM 730 N N . TYR A 1 96 ? -8.496 6.273 -3.955 1.00 75.06 96 TYR A N 1
ATOM 731 C CA . TYR A 1 96 ? -7.781 7.432 -4.513 1.00 75.06 96 TYR A CA 1
ATOM 732 C C . TYR A 1 96 ? -8.175 7.735 -5.965 1.00 75.06 96 TYR A C 1
ATOM 734 O O . TYR A 1 96 ? -8.089 8.885 -6.396 1.00 75.06 96 TYR A O 1
ATOM 742 N N . SER A 1 97 ? -8.606 6.722 -6.725 1.00 69.69 97 SER A N 1
ATOM 743 C CA . SER A 1 97 ? -9.062 6.875 -8.112 1.00 69.69 97 SER A CA 1
ATOM 744 C C . SER A 1 97 ? -10.448 7.521 -8.201 1.00 69.69 97 SER A C 1
ATOM 746 O O . SER A 1 97 ? -10.693 8.353 -9.077 1.00 69.69 97 SER A O 1
ATOM 748 N N . VAL A 1 98 ? -11.326 7.215 -7.239 1.00 61.16 98 VAL A N 1
ATOM 749 C CA . VAL A 1 98 ? -12.531 7.990 -6.943 1.00 61.16 98 VAL A CA 1
ATOM 750 C C . VAL A 1 98 ? -12.066 9.232 -6.196 1.00 61.16 98 VAL A C 1
ATOM 752 O O . VAL A 1 98 ? -12.046 9.282 -4.971 1.00 61.16 98 VAL A O 1
ATOM 755 N N . GLY A 1 99 ? -11.588 10.226 -6.945 1.00 46.81 99 GLY A N 1
ATOM 756 C CA . GLY A 1 99 ? -11.063 11.448 -6.350 1.00 46.81 99 GLY A CA 1
ATOM 757 C C . GLY A 1 99 ? -12.070 12.034 -5.350 1.00 46.81 99 GLY A C 1
ATOM 758 O O . GLY A 1 99 ? -13.259 12.141 -5.680 1.00 46.81 99 GLY A O 1
ATOM 759 N N . PRO A 1 100 ? -11.645 12.449 -4.142 1.00 48.53 100 PRO A N 1
ATOM 760 C CA . PRO A 1 100 ? -12.518 13.234 -3.299 1.00 48.53 100 PRO A CA 1
ATOM 761 C C . PRO A 1 100 ? -12.767 14.538 -4.054 1.00 48.53 100 PRO A C 1
ATOM 763 O O . PRO A 1 100 ? -11.904 15.406 -4.139 1.00 48.53 100 PRO A O 1
ATOM 766 N N . SER A 1 101 ? -13.975 14.720 -4.578 1.00 41.69 101 SER A N 1
ATOM 767 C CA . SER A 1 101 ? -14.434 16.033 -5.05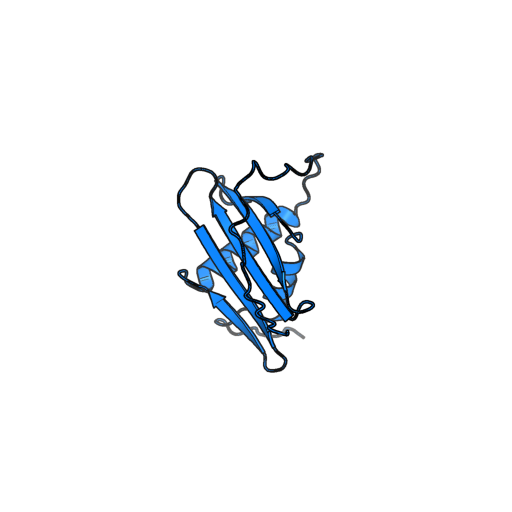3 1.00 41.69 101 SER A CA 1
ATOM 768 C C . SER A 1 101 ? -14.595 17.039 -3.896 1.00 41.69 101 SER A C 1
ATOM 770 O O . SER A 1 101 ? -15.207 18.088 -4.060 1.00 41.69 101 SER A O 1
ATOM 772 N N . GLY A 1 102 ? -14.068 16.733 -2.708 1.00 40.34 102 GLY A N 1
ATOM 773 C CA . GLY A 1 102 ? -14.069 17.586 -1.538 1.00 40.34 102 GLY A CA 1
ATOM 774 C C . GLY A 1 102 ? -12.641 17.934 -1.160 1.00 40.34 102 GLY A C 1
ATOM 775 O O . GLY A 1 102 ? -11.847 17.060 -0.835 1.00 40.34 102 GLY A O 1
ATOM 776 N N . THR A 1 103 ? -12.347 19.227 -1.194 1.00 39.66 103 THR A N 1
ATOM 777 C CA . THR A 1 103 ? -11.297 19.930 -0.450 1.00 39.66 103 THR A CA 1
ATOM 778 C C . THR A 1 103 ? -10.915 19.238 0.867 1.00 39.66 103 THR A C 1
ATOM 780 O O . THR A 1 103 ? -11.463 19.543 1.924 1.00 39.66 103 THR A O 1
ATOM 783 N N . GLY A 1 104 ? -9.975 18.300 0.811 1.00 38.38 104 GLY A N 1
ATOM 784 C CA . GLY A 1 104 ? -9.328 17.725 1.979 1.00 38.38 104 GLY A CA 1
ATOM 785 C C . GLY A 1 104 ? -8.001 18.432 2.165 1.00 38.38 104 GLY A C 1
ATOM 786 O O . GLY A 1 104 ? -7.046 18.152 1.445 1.00 38.38 104 GLY A O 1
ATOM 787 N N . THR A 1 105 ? -7.939 19.379 3.099 1.00 43.69 105 THR A N 1
ATOM 788 C CA . THR A 1 105 ? -6.668 19.881 3.632 1.00 43.69 105 THR A CA 1
ATOM 789 C C . THR A 1 105 ? -5.778 18.671 3.931 1.00 43.69 105 THR A C 1
ATOM 791 O O . THR A 1 105 ? -6.274 17.753 4.587 1.00 43.69 105 THR A O 1
ATOM 794 N N . PRO A 1 106 ? -4.514 18.606 3.464 1.00 44.91 106 PRO A N 1
ATOM 795 C CA . PRO A 1 106 ? -3.629 17.517 3.849 1.00 44.91 106 PRO A CA 1
ATOM 796 C C . PRO A 1 106 ? -3.474 17.590 5.365 1.00 44.91 106 PRO A C 1
ATOM 798 O O . PRO A 1 106 ? -2.813 18.488 5.890 1.00 44.91 106 PRO A O 1
ATOM 801 N N . ASP A 1 107 ? -4.175 16.699 6.064 1.00 48.69 107 ASP A N 1
ATOM 802 C CA . ASP A 1 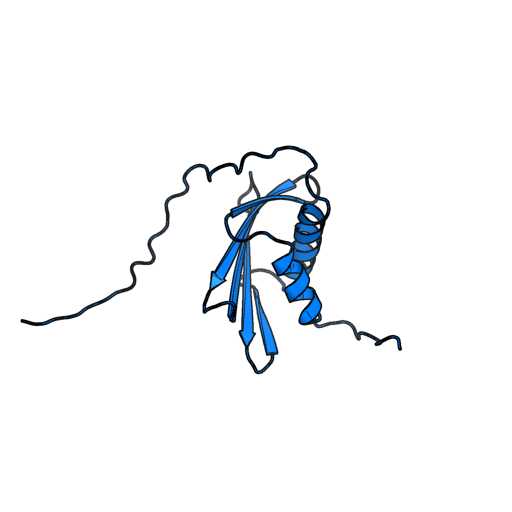107 ? -4.105 16.554 7.508 1.00 48.69 107 ASP A CA 1
ATOM 803 C C . ASP A 1 107 ? -2.641 16.248 7.826 1.00 48.69 107 ASP A C 1
ATOM 805 O O . ASP A 1 107 ? -2.112 15.181 7.511 1.00 48.69 107 ASP A O 1
ATOM 809 N N . ARG A 1 108 ? -1.910 17.251 8.320 1.00 52.31 108 ARG A N 1
ATOM 810 C CA . ARG A 1 108 ? -0.543 17.036 8.781 1.00 52.31 108 ARG A CA 1
ATOM 811 C C . ARG A 1 108 ? -0.643 16.001 9.888 1.00 52.31 108 ARG A C 1
ATOM 813 O O . ARG A 1 108 ? -1.328 16.268 10.871 1.00 52.31 108 ARG A O 1
ATOM 820 N N . ARG A 1 109 ? 0.067 14.875 9.723 1.00 50.16 109 ARG A N 1
ATOM 821 C CA . ARG A 1 109 ? 0.292 13.844 10.751 1.00 50.16 109 ARG A CA 1
ATOM 822 C C . ARG A 1 109 ? 0.136 14.448 12.159 1.00 50.16 109 ARG A C 1
ATOM 824 O O . ARG A 1 109 ? 0.975 15.285 12.514 1.00 50.16 109 ARG A O 1
ATOM 831 N N . PRO A 1 110 ? -0.838 14.028 12.987 1.00 47.91 110 PRO A N 1
ATOM 832 C CA . PRO A 1 110 ? -0.730 14.283 14.414 1.00 47.91 110 PRO A CA 1
ATOM 833 C C . PRO A 1 110 ? 0.571 13.613 14.869 1.00 47.91 110 PRO A C 1
ATOM 835 O O . PRO A 1 110 ? 0.803 12.436 14.594 1.00 47.91 110 PRO A O 1
ATOM 838 N N . GLY A 1 111 ? 1.485 14.414 15.419 1.00 44.34 111 GLY A N 1
ATOM 839 C CA . GLY A 1 111 ? 2.896 14.076 15.578 1.00 44.34 111 GLY A CA 1
ATOM 840 C C . GLY A 1 111 ? 3.137 12.716 16.231 1.00 44.34 111 GLY A C 1
ATOM 841 O O . GLY A 1 111 ? 3.127 12.595 17.450 1.00 44.34 111 GLY A O 1
ATOM 842 N N . ARG A 1 112 ? 3.441 11.703 15.415 1.00 45.25 112 ARG A N 1
ATOM 843 C CA . ARG A 1 112 ? 4.121 10.487 15.857 1.00 45.25 112 ARG A CA 1
ATOM 844 C C . ARG A 1 112 ? 5.600 10.667 15.546 1.00 45.25 112 ARG A C 1
ATOM 846 O O . ARG A 1 112 ? 5.971 10.759 14.373 1.00 45.25 112 ARG A O 1
ATOM 853 N N . ALA A 1 113 ? 6.393 10.801 16.610 1.00 40.22 113 ALA A N 1
ATOM 854 C CA . ALA A 1 113 ? 7.836 10.995 16.588 1.00 40.22 113 ALA A CA 1
ATOM 855 C C . ALA A 1 113 ? 8.501 10.128 15.511 1.00 40.22 113 ALA A C 1
ATOM 857 O O . ALA A 1 113 ? 8.274 8.918 15.440 1.00 40.22 113 ALA A O 1
ATOM 858 N N . ALA A 1 114 ? 9.311 10.766 14.668 1.00 39.59 114 ALA A N 1
ATOM 859 C CA . ALA A 1 114 ? 10.237 10.082 13.790 1.00 39.59 114 ALA A CA 1
ATOM 860 C C . ALA A 1 114 ? 11.152 9.207 14.661 1.00 39.59 114 ALA A C 1
ATOM 862 O O . ALA A 1 114 ? 12.022 9.716 15.365 1.00 39.59 114 ALA A O 1
ATOM 863 N N . GLY A 1 115 ? 10.918 7.894 14.651 1.00 35.12 115 GLY A N 1
ATOM 864 C CA . GLY A 1 115 ? 11.898 6.925 15.117 1.00 35.12 115 GLY A CA 1
ATOM 865 C C . GLY A 1 115 ? 13.137 7.090 14.248 1.00 35.12 115 GLY A C 1
ATOM 866 O O . GLY A 1 115 ? 13.086 6.844 13.043 1.00 35.12 115 GLY A O 1
ATOM 867 N N . GLY A 1 116 ? 14.203 7.610 14.849 1.00 37.34 116 GLY A N 1
ATOM 868 C CA . GLY A 1 116 ? 15.446 7.925 14.170 1.00 37.34 116 GLY A CA 1
ATOM 869 C C . GLY A 1 116 ? 16.036 6.697 13.488 1.00 37.34 116 GLY A C 1
ATOM 870 O O . GLY A 1 116 ? 16.320 5.690 14.129 1.00 37.34 116 GLY A O 1
ATOM 871 N N . SER A 1 117 ? 16.284 6.810 12.187 1.00 36.34 117 SER A N 1
ATOM 872 C CA . SER A 1 117 ? 17.368 6.062 11.560 1.00 36.34 117 SER A CA 1
ATOM 873 C C . SER A 1 117 ? 18.663 6.786 11.918 1.00 36.34 117 SER A C 1
ATOM 875 O O . SER A 1 117 ? 19.130 7.647 11.179 1.00 36.34 117 SER A O 1
ATOM 877 N N . GLY A 1 118 ? 19.196 6.487 13.104 1.00 34.78 118 GLY A N 1
ATOM 878 C CA . GLY A 1 118 ? 20.599 6.725 13.415 1.00 34.78 118 GLY A CA 1
ATOM 879 C C . GLY A 1 118 ? 21.425 5.750 12.589 1.00 34.78 118 GLY A C 1
ATOM 880 O O . GLY A 1 118 ? 21.747 4.662 13.054 1.00 34.78 118 GLY A O 1
ATOM 881 N N . ALA A 1 119 ? 21.683 6.108 11.333 1.00 38.59 119 ALA A N 1
ATOM 882 C CA . ALA A 1 119 ? 22.745 5.493 10.564 1.00 38.59 119 ALA A CA 1
ATOM 883 C C . ALA A 1 119 ? 24.056 6.092 11.072 1.00 38.59 1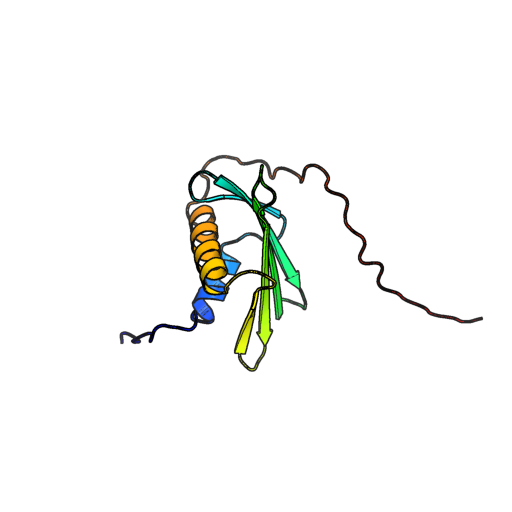19 ALA A C 1
ATOM 885 O O . ALA A 1 119 ? 24.353 7.265 10.850 1.00 38.59 119 ALA A O 1
ATOM 886 N N . ASP A 1 120 ? 24.757 5.263 11.834 1.00 43.28 120 ASP A N 1
ATOM 887 C CA . ASP A 1 120 ? 26.205 5.214 11.954 1.00 43.28 120 ASP A CA 1
ATOM 888 C C . ASP A 1 120 ? 26.923 5.904 10.780 1.00 43.28 120 ASP A C 1
ATOM 890 O O . ASP A 1 120 ? 26.797 5.504 9.620 1.00 43.28 120 ASP A O 1
ATOM 894 N N . GLN A 1 121 ? 27.677 6.954 11.094 1.00 48.00 121 GLN A N 1
ATOM 895 C CA . GLN A 1 121 ? 28.862 7.283 10.322 1.00 48.00 121 GLN A CA 1
ATOM 896 C C . GLN A 1 121 ? 29.961 7.637 11.318 1.00 48.00 121 GLN A C 1
ATOM 898 O O . GLN A 1 121 ? 30.081 8.766 11.792 1.00 48.00 121 GLN A O 1
ATOM 903 N N . ALA A 1 122 ? 30.719 6.608 11.683 1.00 46.41 122 ALA A N 1
ATOM 904 C CA . ALA A 1 122 ? 32.086 6.780 12.117 1.00 46.41 122 ALA A CA 1
ATOM 905 C C . ALA A 1 122 ? 32.884 7.405 10.963 1.00 46.41 122 ALA A C 1
ATOM 907 O O . ALA A 1 122 ? 32.933 6.841 9.873 1.00 46.41 122 ALA A O 1
ATOM 908 N N . ASP A 1 123 ? 33.547 8.526 11.222 1.00 44.97 123 ASP A N 1
ATOM 909 C CA . ASP A 1 123 ? 34.847 8.778 10.615 1.00 44.97 123 ASP A CA 1
ATOM 910 C C . ASP A 1 123 ? 35.765 9.411 11.661 1.00 44.97 123 ASP A C 1
ATOM 912 O O . ASP A 1 123 ? 35.499 10.471 12.227 1.00 44.97 123 ASP A O 1
ATOM 916 N N . SER A 1 124 ? 36.800 8.644 11.988 1.00 47.00 124 SER A N 1
ATOM 917 C CA . SER A 1 124 ? 37.927 9.025 12.824 1.00 47.00 124 SER A CA 1
ATOM 918 C C . SER A 1 124 ? 38.979 9.686 11.948 1.00 47.00 124 SER A C 1
ATOM 920 O O . SER A 1 124 ? 39.418 9.059 10.993 1.00 47.00 124 SER A O 1
ATOM 922 N N . THR A 1 125 ? 39.446 10.877 12.311 1.00 53.31 125 THR A N 1
ATOM 923 C CA . THR A 1 125 ? 40.809 11.414 12.082 1.00 53.31 125 THR A CA 1
ATOM 924 C C . THR A 1 125 ? 40.791 12.881 12.530 1.00 53.31 125 THR A C 1
ATOM 926 O O . THR A 1 125 ? 39.836 13.588 12.239 1.00 53.31 125 THR A O 1
ATOM 929 N N . ALA A 1 126 ? 41.762 13.464 13.222 1.00 51.72 126 ALA A N 1
ATOM 930 C CA . ALA A 1 126 ? 42.921 13.051 14.007 1.00 51.72 126 ALA A CA 1
ATOM 931 C C . ALA A 1 126 ? 43.294 14.281 14.862 1.00 51.72 126 ALA A C 1
ATOM 933 O O . ALA A 1 126 ? 42.955 15.409 14.428 1.00 51.72 126 ALA A O 1
#

Sequence (126 aa):
MTDRHAPADPDRHELDALLTSIPEGWSRTEIDGRGWAITRTTHAQGKVITLSAERLGDAEQLSANVWLTSAGTVLKPCEVPAERVIRFLRAAADSYSVGPSGTGTPDRRPGRAAGGSGADQADSTA

pLDDT: mean 70.1, std 17.85, range [34.78, 89.94]

Radius of gyration: 17.25 Å; chains: 1; bounding box: 59×37×45 Å

Secondary structure (DSSP, 8-state):
------SSS--HHHHHHHHHHSPSEEEEEEETTEEEEEEEEEEGGGTEEEEEEEETTSS-EEEEEEEEETTEEEEEESSS-HHHHHHHHHHHHHHHHS--SS------------------------

Foldseek 3Di:
DDDDDDDDDPPPVLLVLLLVLDDAAWDWFAFPNWIKIWHWHAPPPNQKIWIKIDTDPDRDIWIWMWGNDPVDIDIDTDPDDPVVVSVVSVRNSVRSVPPPPDDDDRPPPPDDDDPDPPPDDDDDDD